Protein AF-A0A6V7HM23-F1 (afdb_monomer_lite)

Secondary structure (DSSP, 8-state):
--EEEEEEEEEETTTEEEEEEEEESSSS-EEEEEEEEEETTEEEEPPPHHHHHHTT-

Organism: NCBI:txid1563983

Foldseek 3Di:
DFAWDKDFPDDDPPFWTKIWTWGGPDPPDIGTDWIWICGNNDIDTDDDPVVVVVVVD

Structure (mmCIF, N/CA/C/O backbone):
data_AF-A0A6V7HM23-F1
#
_entry.id   AF-A0A6V7HM23-F1
#
loop_
_atom_site.group_PDB
_atom_site.id
_atom_site.type_symbol
_atom_site.label_atom_id
_atom_site.label_alt_id
_atom_site.label_comp_id
_atom_site.label_asym_id
_atom_site.label_entity_id
_atom_site.label_seq_id
_atom_site.pdbx_PDB_ins_code
_atom_site.Cartn_x
_atom_site.Cartn_y
_atom_site.Cartn_z
_atom_site.occupancy
_atom_site.B_iso_or_equiv
_atom_site.auth_seq_id
_atom_site.auth_comp_id
_atom_site.auth_asym_id
_atom_site.auth_atom_id
_atom_site.pdbx_PDB_model_num
ATOM 1 N N . MET A 1 1 ? -15.464 -4.254 9.897 1.00 84.81 1 MET A N 1
ATOM 2 C CA . MET A 1 1 ? -14.254 -5.040 10.226 1.00 84.81 1 MET A CA 1
ATOM 3 C C . MET A 1 1 ? -13.207 -4.081 10.772 1.00 84.81 1 MET A C 1
ATOM 5 O O . MET A 1 1 ? -13.270 -2.910 10.422 1.00 84.81 1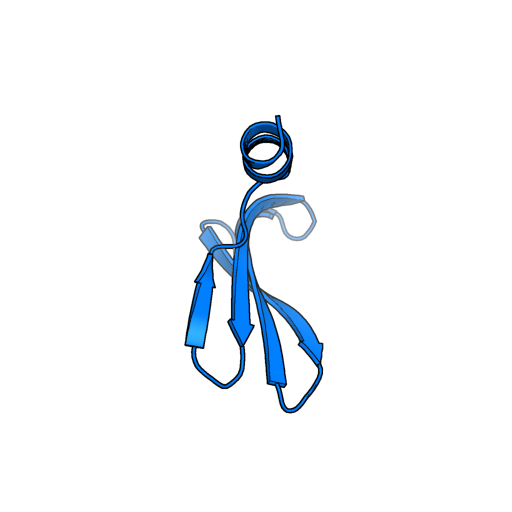 MET A O 1
ATOM 9 N N . THR A 1 2 ? -12.334 -4.533 11.666 1.00 95.94 2 THR A N 1
ATOM 10 C CA . THR A 1 2 ? -11.218 -3.768 12.253 1.00 95.94 2 THR A CA 1
ATOM 11 C C . THR A 1 2 ? -9.940 -4.599 12.120 1.00 95.94 2 THR A C 1
ATOM 13 O O . THR A 1 2 ? -10.019 -5.805 11.884 1.00 95.94 2 THR A O 1
ATOM 16 N N . GLY A 1 3 ? -8.775 -3.967 12.245 1.00 97.94 3 GLY A N 1
ATOM 17 C CA . GLY A 1 3 ? -7.467 -4.604 12.096 1.00 97.94 3 GLY A CA 1
ATOM 18 C C . GLY A 1 3 ? -6.753 -4.223 10.801 1.00 97.94 3 GLY A C 1
ATOM 19 O O . GLY A 1 3 ? -7.018 -3.178 10.206 1.00 97.94 3 GLY A O 1
ATOM 20 N N . LEU A 1 4 ? -5.803 -5.061 10.390 1.00 98.12 4 LEU A N 1
ATOM 21 C CA . LEU A 1 4 ? -5.025 -4.859 9.173 1.00 98.12 4 LEU A CA 1
ATOM 22 C C . LEU A 1 4 ? -5.875 -5.144 7.930 1.00 98.12 4 LEU A C 1
ATOM 24 O O . LEU A 1 4 ? -6.478 -6.209 7.819 1.00 98.12 4 LEU A O 1
ATOM 28 N N . GLU A 1 5 ? -5.858 -4.231 6.969 1.00 97.94 5 GLU A N 1
ATOM 29 C CA . GLU A 1 5 ? -6.540 -4.412 5.693 1.00 97.94 5 GLU A CA 1
ATOM 30 C C . GLU A 1 5 ? -5.760 -3.786 4.533 1.00 97.94 5 GLU A C 1
ATOM 32 O O . GLU A 1 5 ? -4.867 -2.951 4.722 1.00 97.94 5 GLU A O 1
ATOM 37 N N . TYR A 1 6 ? -6.129 -4.206 3.326 1.00 97.94 6 TYR A N 1
ATOM 38 C CA . TYR A 1 6 ? -5.655 -3.648 2.069 1.00 97.94 6 TYR A CA 1
ATOM 39 C C . TYR A 1 6 ? -6.845 -3.044 1.331 1.00 97.94 6 TYR A C 1
ATOM 41 O O . TYR A 1 6 ? -7.869 -3.709 1.171 1.00 97.94 6 TYR A O 1
ATOM 49 N N . ILE A 1 7 ? -6.716 -1.795 0.889 1.00 97.69 7 ILE A N 1
ATOM 50 C CA . ILE A 1 7 ? -7.757 -1.102 0.125 1.00 97.69 7 ILE A CA 1
ATOM 51 C C . ILE A 1 7 ? -7.223 -0.653 -1.230 1.00 97.69 7 ILE A C 1
ATOM 53 O O . ILE A 1 7 ? -6.046 -0.311 -1.359 1.00 97.69 7 ILE A O 1
ATOM 57 N N . LEU A 1 8 ? -8.102 -0.613 -2.227 1.00 97.50 8 LEU A N 1
ATOM 58 C CA . LEU A 1 8 ? -7.818 0.044 -3.494 1.00 97.50 8 LEU A CA 1
ATOM 59 C C . LEU A 1 8 ? -7.993 1.553 -3.306 1.00 97.50 8 LEU A C 1
ATOM 61 O O . LEU A 1 8 ? -9.105 2.035 -3.110 1.00 97.50 8 LEU A O 1
ATOM 65 N N . LEU A 1 9 ? -6.879 2.277 -3.304 1.00 97.25 9 LEU A N 1
ATOM 66 C CA . LEU A 1 9 ? -6.839 3.713 -3.050 1.00 97.25 9 LEU A CA 1
ATOM 67 C C . LEU A 1 9 ? -7.075 4.524 -4.328 1.00 97.25 9 LEU A C 1
ATOM 69 O O . LEU A 1 9 ? -7.762 5.541 -4.294 1.00 97.25 9 LEU A O 1
ATOM 73 N 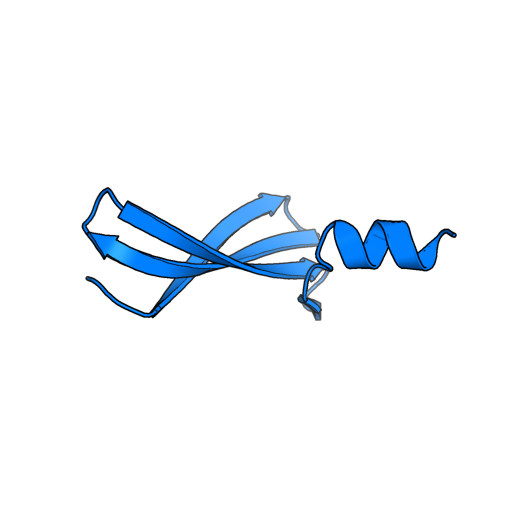N . HIS A 1 10 ? -6.484 4.094 -5.443 1.00 97.00 10 HIS A N 1
ATOM 74 C CA . HIS A 1 10 ? -6.582 4.787 -6.724 1.00 97.00 10 HIS A CA 1
ATOM 75 C C . HIS A 1 10 ? -6.493 3.806 -7.895 1.00 97.00 10 HIS A C 1
ATOM 77 O O . HIS A 1 10 ? -5.829 2.772 -7.801 1.00 97.00 10 HIS A O 1
ATOM 83 N N . VAL A 1 11 ? -7.154 4.159 -8.997 1.00 97.38 11 VAL A N 1
ATOM 84 C CA . VAL A 1 11 ? -7.197 3.387 -10.239 1.00 97.38 11 VAL A CA 1
ATOM 85 C C . VAL A 1 11 ? -6.999 4.329 -11.417 1.00 97.38 11 VAL A C 1
ATOM 87 O O . VAL A 1 11 ? -7.732 5.307 -11.556 1.00 97.38 11 VAL A O 1
ATOM 90 N N . GLN A 1 12 ? -6.049 3.987 -12.280 1.00 97.25 12 GLN A N 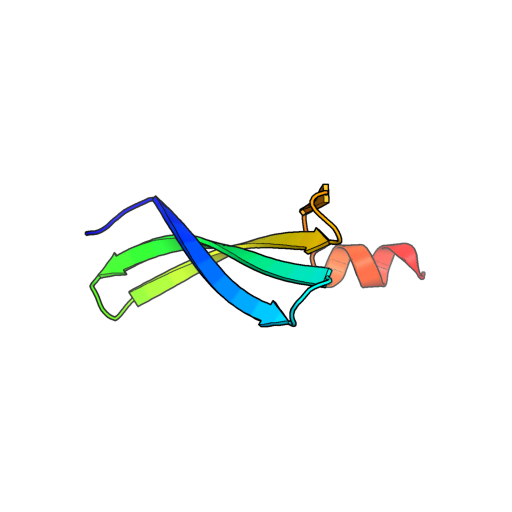1
ATOM 91 C CA . GLN A 1 12 ? -5.860 4.582 -13.594 1.00 97.25 12 GLN A CA 1
ATOM 92 C C . GLN A 1 12 ? -5.614 3.459 -14.605 1.00 97.25 12 GLN A C 1
ATOM 94 O O . GLN A 1 12 ? -4.497 2.969 -14.791 1.00 97.25 12 GLN A O 1
ATOM 99 N N . GLU A 1 13 ? -6.685 3.047 -15.271 1.00 92.75 13 GLU A N 1
ATOM 100 C CA . GLU A 1 13 ? -6.619 1.971 -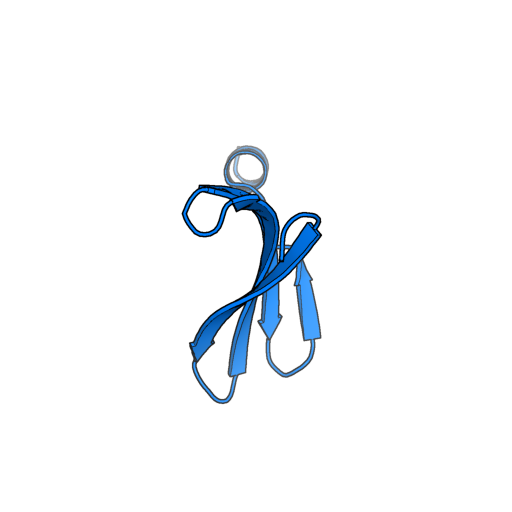16.251 1.00 92.75 13 GLU A CA 1
ATOM 101 C C . GLU A 1 13 ? -5.883 2.398 -17.533 1.00 92.75 13 GLU A C 1
ATOM 103 O O . GLU A 1 13 ? -5.929 3.569 -17.920 1.00 92.75 13 GLU A O 1
ATOM 108 N N . PRO A 1 14 ? -5.196 1.458 -18.211 1.00 92.44 14 PRO A N 1
ATOM 109 C CA . PRO A 1 14 ? -5.007 0.050 -17.829 1.00 92.44 14 PRO A CA 1
ATOM 110 C C . PRO A 1 14 ? -3.762 -0.188 -16.954 1.00 92.44 14 PRO A C 1
ATOM 112 O O . PRO A 1 14 ? -3.417 -1.332 -16.669 1.00 92.44 14 PRO A O 1
ATOM 115 N N . ILE A 1 15 ? -3.024 0.868 -16.601 1.00 95.62 15 ILE A N 1
ATOM 116 C CA . ILE A 1 15 ? -1.610 0.730 -16.241 1.00 95.62 15 ILE A CA 1
ATOM 117 C C . ILE A 1 15 ? -1.327 0.805 -14.746 1.00 95.62 15 ILE A C 1
ATOM 119 O O . ILE A 1 15 ? -0.348 0.204 -14.320 1.00 95.62 15 ILE A O 1
ATOM 123 N N . LEU A 1 16 ? -2.130 1.519 -13.955 1.00 97.19 16 LEU A N 1
ATOM 124 C CA . LEU A 1 16 ? -1.795 1.841 -12.570 1.00 97.19 16 LEU A CA 1
ATOM 125 C C . LEU A 1 16 ? -2.956 1.555 -11.617 1.00 97.19 16 LEU A C 1
ATOM 127 O O . LEU A 1 16 ? -4.059 2.077 -11.767 1.00 97.19 16 LEU A O 1
ATOM 131 N N . TYR A 1 17 ? -2.650 0.817 -10.555 1.00 98.00 17 TYR A N 1
ATOM 132 C CA . TYR A 1 17 ? -3.490 0.703 -9.367 1.00 98.00 17 TYR A CA 1
ATOM 133 C C . TYR A 1 17 ? -2.657 1.049 -8.136 1.00 98.00 17 TYR A C 1
ATOM 135 O O . TYR A 1 17 ? -1.484 0.688 -8.052 1.00 98.00 17 TYR A O 1
ATOM 143 N N . VAL A 1 18 ? -3.256 1.734 -7.165 1.00 97.94 18 VAL A N 1
ATOM 144 C CA . VAL A 1 18 ? -2.609 2.044 -5.886 1.00 97.94 18 VAL A CA 1
ATOM 145 C C . VAL A 1 18 ? -3.329 1.289 -4.786 1.00 97.94 18 VAL A C 1
ATOM 147 O O . VAL A 1 18 ? -4.516 1.515 -4.554 1.00 97.94 18 VAL A O 1
ATOM 150 N N . ILE A 1 19 ? -2.616 0.399 -4.104 1.00 98.31 19 ILE A N 1
ATOM 151 C CA . ILE A 1 19 ? -3.136 -0.364 -2.969 1.00 98.31 19 ILE A CA 1
ATOM 152 C C . ILE A 1 19 ? -2.537 0.201 -1.688 1.00 98.31 19 ILE A C 1
ATOM 154 O O . ILE A 1 19 ? -1.321 0.335 -1.580 1.00 98.31 19 ILE A O 1
ATOM 158 N N . ARG A 1 20 ? -3.376 0.478 -0.693 1.00 98.12 20 ARG A N 1
ATOM 159 C CA . ARG A 1 20 ? -2.940 0.927 0.630 1.00 98.12 20 ARG A CA 1
ATOM 160 C C . ARG A 1 20 ? -3.092 -0.184 1.649 1.00 98.12 20 ARG A C 1
ATOM 162 O O . ARG A 1 20 ? -4.194 -0.689 1.854 1.00 98.12 20 ARG A O 1
ATOM 169 N N . LYS A 1 21 ? -2.002 -0.497 2.345 1.00 98.19 21 LYS A N 1
ATOM 170 C CA . LYS A 1 21 ? -2.031 -1.232 3.610 1.00 98.19 21 LYS A CA 1
ATOM 171 C C . LYS A 1 21 ? -2.335 -0.244 4.729 1.00 98.19 21 LYS A C 1
ATOM 173 O O . LYS A 1 21 ? -1.607 0.736 4.909 1.00 98.19 21 LYS A O 1
ATOM 178 N N . GLN A 1 22 ? -3.386 -0.503 5.495 1.00 98.06 22 GLN A N 1
ATOM 179 C CA . GLN A 1 22 ? -3.785 0.344 6.619 1.00 98.06 22 GLN A CA 1
ATOM 180 C C . GLN A 1 22 ? -4.251 -0.485 7.812 1.00 98.06 22 GLN A C 1
ATOM 182 O O . GLN A 1 22 ? -4.652 -1.640 7.671 1.00 98.06 22 GLN A O 1
ATO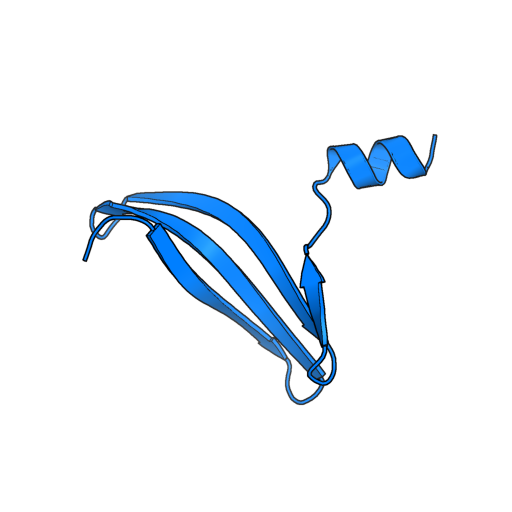M 187 N N . HIS A 1 23 ? -4.197 0.116 8.996 1.00 98.50 23 HIS A N 1
ATOM 188 C CA . HIS A 1 23 ? -4.794 -0.444 10.200 1.00 98.50 23 HIS A CA 1
ATOM 189 C C . HIS A 1 23 ? -6.087 0.305 10.529 1.00 98.50 23 HIS A C 1
ATOM 191 O O . HIS A 1 23 ? -6.064 1.511 10.784 1.00 98.50 23 HIS A O 1
ATOM 197 N N . ARG A 1 24 ? -7.220 -0.399 10.521 1.00 98.38 24 ARG A N 1
ATOM 198 C CA . ARG A 1 24 ? -8.546 0.145 10.821 1.00 98.38 24 ARG A CA 1
ATOM 199 C C . ARG A 1 24 ? -8.902 -0.075 12.288 1.00 98.38 24 ARG A C 1
ATOM 201 O O . ARG A 1 24 ? -9.049 -1.211 12.730 1.00 98.38 24 ARG A O 1
ATOM 208 N N . TYR A 1 25 ? -9.104 1.009 13.029 1.00 98.00 25 TYR A N 1
ATOM 209 C CA . TYR A 1 25 ? -9.529 0.972 14.434 1.00 98.00 25 TYR A CA 1
ATOM 210 C C . TYR A 1 25 ? -11.054 1.028 14.569 1.00 98.00 25 TYR A C 1
ATOM 212 O O . TYR A 1 25 ? -11.622 0.414 15.468 1.00 98.00 25 TYR A O 1
ATOM 220 N N . SER A 1 26 ? -11.726 1.726 13.650 1.00 97.31 26 SER A N 1
ATOM 221 C CA . SER A 1 26 ? -13.185 1.857 13.599 1.00 97.31 26 SER A CA 1
ATOM 222 C C . SER A 1 26 ? -13.644 2.124 12.154 1.00 97.31 26 SER A C 1
ATOM 224 O O . SER A 1 26 ? -12.800 2.304 11.274 1.00 97.31 26 SER A O 1
ATOM 226 N N . PRO A 1 27 ? -14.957 2.184 11.861 1.00 95.06 27 PRO A N 1
ATOM 227 C CA . PRO A 1 27 ? -15.448 2.551 10.529 1.00 95.06 27 PRO A CA 1
ATOM 228 C C . PRO A 1 27 ? -14.978 3.927 10.028 1.00 95.06 27 PRO A C 1
ATOM 230 O O . PRO A 1 27 ? -14.979 4.155 8.824 1.00 95.06 27 PRO A O 1
ATOM 233 N N . THR A 1 28 ? -14.585 4.828 10.932 1.00 96.50 28 THR A N 1
ATOM 234 C CA . THR A 1 28 ? -14.173 6.205 10.619 1.00 96.50 28 THR A CA 1
ATOM 235 C C . THR A 1 28 ? -12.704 6.487 10.932 1.00 96.50 28 THR A C 1
ATOM 237 O O . THR A 1 28 ? -12.210 7.560 10.596 1.00 96.50 28 THR A O 1
ATOM 240 N N . GLN A 1 29 ? -11.993 5.548 11.565 1.00 97.81 29 GLN A N 1
ATOM 241 C CA . GLN A 1 29 ? -10.612 5.735 12.000 1.00 97.81 29 GLN A CA 1
ATOM 242 C C . GLN A 1 29 ? -9.695 4.654 11.427 1.00 97.81 29 GLN A C 1
ATOM 244 O O . GLN A 1 29 ? -9.796 3.470 11.764 1.00 97.81 29 GLN A O 1
ATOM 249 N N . THR A 1 30 ? -8.744 5.092 10.606 1.00 98.00 30 THR A N 1
ATOM 250 C CA . THR A 1 30 ? -7.738 4.251 9.951 1.00 98.00 30 THR A CA 1
ATOM 251 C C . THR A 1 30 ? -6.385 4.949 9.951 1.00 98.00 30 THR A C 1
ATOM 253 O O . THR A 1 30 ? -6.320 6.143 9.660 1.00 98.00 30 THR A O 1
ATOM 256 N N . THR A 1 31 ? -5.309 4.204 10.189 1.00 98.25 31 THR A N 1
ATOM 257 C CA . THR A 1 31 ? -3.933 4.693 10.029 1.00 98.25 31 THR A CA 1
ATOM 258 C C . THR A 1 31 ? -3.300 4.047 8.796 1.00 98.25 31 THR A C 1
ATOM 260 O O . THR A 1 31 ? -3.155 2.820 8.771 1.00 98.25 31 THR A O 1
ATOM 263 N N . PRO A 1 32 ? -2.926 4.833 7.768 1.00 96.75 32 PRO A N 1
ATOM 264 C CA . PRO A 1 32 ? -2.131 4.348 6.642 1.00 96.75 32 PRO A CA 1
ATOM 265 C C . PRO A 1 32 ? -0.772 3.830 7.117 1.00 96.75 32 PRO A C 1
ATOM 267 O O . PRO A 1 32 ? -0.145 4.450 7.974 1.00 96.75 32 PRO A O 1
ATOM 270 N N . LEU A 1 33 ? -0.315 2.710 6.558 1.00 96.31 33 LEU A N 1
ATOM 271 C CA . LEU A 1 33 ? 0.990 2.127 6.881 1.00 96.31 33 LEU A CA 1
ATOM 272 C C . LEU A 1 33 ? 1.945 2.194 5.688 1.00 96.31 33 LEU A C 1
ATOM 274 O O . LEU A 1 33 ? 3.088 2.615 5.828 1.00 96.31 33 LEU A O 1
ATOM 278 N N . THR A 1 34 ? 1.504 1.744 4.515 1.00 97.06 34 THR A N 1
ATOM 279 C CA . THR A 1 34 ? 2.335 1.683 3.303 1.00 97.06 34 THR A CA 1
ATOM 280 C C . THR A 1 34 ? 1.443 1.642 2.073 1.00 97.06 34 THR A C 1
ATOM 282 O O . THR A 1 34 ? 0.401 0.982 2.093 1.00 97.06 34 THR A O 1
ATOM 285 N N . ASP A 1 35 ? 1.886 2.294 1.002 1.00 97.31 35 ASP A N 1
ATOM 286 C CA . ASP A 1 35 ? 1.232 2.255 -0.301 1.00 97.31 35 ASP A CA 1
ATOM 287 C C . ASP A 1 35 ? 2.046 1.395 -1.283 1.00 97.31 35 ASP A C 1
ATOM 289 O O . ASP A 1 35 ? 3.273 1.303 -1.200 1.00 97.31 35 ASP A O 1
ATOM 293 N N . TYR A 1 36 ? 1.348 0.749 -2.211 1.00 98.00 36 TYR A N 1
ATOM 294 C CA . TYR A 1 36 ? 1.915 -0.090 -3.258 1.00 98.00 36 TYR A CA 1
ATOM 295 C C . TYR A 1 36 ? 1.395 0.367 -4.617 1.00 98.00 36 TYR A C 1
ATOM 297 O O . TYR A 1 36 ? 0.189 0.552 -4.789 1.00 98.00 36 TYR A O 1
ATOM 305 N N . TYR A 1 37 ? 2.293 0.499 -5.587 1.00 97.62 37 TYR A N 1
ATOM 306 C CA . TYR A 1 37 ? 1.951 0.727 -6.984 1.00 97.62 37 TYR A CA 1
ATOM 307 C C . TYR A 1 37 ? 1.910 -0.608 -7.717 1.00 97.62 37 TYR A C 1
ATOM 309 O O . TYR A 1 37 ? 2.902 -1.331 -7.743 1.00 97.62 37 TYR A O 1
ATOM 317 N N . VAL A 1 38 ? 0.778 -0.925 -8.333 1.00 97.56 38 VAL A N 1
ATOM 318 C CA . VAL A 1 38 ? 0.667 -2.004 -9.313 1.00 97.56 38 VAL A CA 1
ATOM 319 C C . VAL A 1 38 ? 0.756 -1.364 -10.688 1.00 97.56 38 VAL A C 1
ATOM 321 O O . VAL A 1 38 ? -0.214 -0.762 -11.146 1.00 97.56 38 VAL A O 1
ATOM 324 N N . ILE A 1 39 ? 1.928 -1.448 -11.315 1.00 97.25 39 ILE A N 1
ATOM 325 C CA . ILE A 1 39 ? 2.214 -0.838 -12.616 1.00 97.25 39 ILE A CA 1
ATOM 326 C C . ILE A 1 39 ? 2.341 -1.952 -13.647 1.00 97.25 39 ILE A C 1
ATOM 328 O O . ILE A 1 39 ? 3.241 -2.783 -13.544 1.00 97.25 39 ILE A O 1
ATOM 332 N N . ALA A 1 40 ? 1.429 -1.985 -14.620 1.00 95.62 40 ALA A N 1
ATOM 333 C CA . ALA A 1 40 ? 1.377 -3.010 -15.666 1.00 95.62 40 ALA A CA 1
ATOM 334 C C . ALA A 1 40 ? 1.458 -4.454 -15.111 1.00 95.62 40 ALA A C 1
ATOM 336 O O . ALA A 1 40 ? 2.116 -5.321 -15.680 1.00 95.62 40 ALA A O 1
ATOM 337 N N . GLY A 1 41 ? 0.811 -4.701 -13.966 1.00 94.12 41 GLY A N 1
ATOM 338 C CA . GLY A 1 41 ? 0.802 -6.002 -13.285 1.00 94.12 41 GLY A CA 1
ATOM 339 C C . GLY A 1 41 ? 1.978 -6.263 -12.333 1.00 94.12 41 GLY A C 1
ATOM 340 O O . GLY A 1 41 ? 1.978 -7.289 -11.657 1.00 94.12 41 GLY A O 1
ATOM 341 N N . ILE A 1 42 ? 2.951 -5.352 -12.224 1.00 97.25 42 ILE A N 1
ATOM 342 C CA . ILE A 1 42 ? 4.099 -5.482 -11.314 1.00 97.25 42 ILE A CA 1
ATOM 343 C C . ILE A 1 42 ? 3.879 -4.652 -10.051 1.00 97.25 42 ILE A C 1
ATOM 345 O O . ILE A 1 42 ? 3.472 -3.496 -10.126 1.00 97.25 42 ILE A O 1
ATOM 349 N N . VAL A 1 43 ? 4.171 -5.235 -8.887 1.00 97.56 43 VAL A N 1
ATOM 350 C CA . VAL A 1 43 ? 3.976 -4.592 -7.581 1.00 97.56 43 VAL A CA 1
ATOM 351 C C . VAL A 1 43 ? 5.268 -3.932 -7.102 1.00 97.56 43 VAL A C 1
ATOM 353 O O . VAL A 1 43 ? 6.289 -4.597 -6.940 1.00 97.56 43 VAL A O 1
ATOM 356 N N . TYR A 1 44 ? 5.193 -2.639 -6.801 1.00 97.00 44 TYR A N 1
ATOM 357 C CA . TYR A 1 44 ? 6.257 -1.842 -6.194 1.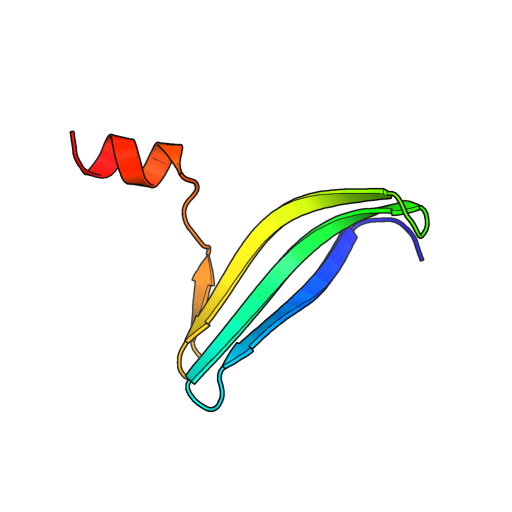00 97.00 44 TYR A CA 1
ATOM 358 C C . TYR A 1 44 ? 5.777 -1.263 -4.867 1.00 97.00 44 TYR A C 1
ATOM 360 O O . TYR A 1 44 ? 4.660 -0.758 -4.777 1.00 97.00 44 TYR A O 1
ATOM 368 N N . GLN A 1 45 ? 6.619 -1.288 -3.836 1.00 96.00 45 GLN A N 1
ATOM 369 C CA . GLN A 1 45 ? 6.358 -0.521 -2.620 1.00 96.00 45 GLN A CA 1
ATOM 370 C C . GLN A 1 45 ? 6.659 0.958 -2.883 1.00 96.00 45 GLN A C 1
ATOM 372 O O . GLN A 1 45 ? 7.735 1.289 -3.383 1.00 96.00 45 GLN A O 1
ATOM 377 N N . ALA A 1 46 ? 5.718 1.843 -2.554 1.00 93.94 46 ALA A N 1
ATOM 378 C CA . ALA A 1 46 ? 5.936 3.276 -2.669 1.00 93.94 46 ALA A CA 1
ATOM 379 C C . ALA A 1 46 ? 6.983 3.726 -1.631 1.00 93.94 46 ALA A C 1
ATOM 381 O O . ALA A 1 46 ? 6.862 3.363 -0.455 1.00 93.94 46 ALA A O 1
ATOM 382 N N . PRO A 1 47 ? 8.008 4.496 -2.033 1.00 92.25 47 PRO A N 1
ATOM 383 C CA . PRO A 1 47 ? 8.961 5.056 -1.087 1.00 92.25 47 PRO A CA 1
ATOM 384 C C . PRO A 1 47 ? 8.286 6.121 -0.218 1.00 92.25 47 PRO A C 1
ATOM 386 O O . PRO A 1 47 ? 7.407 6.853 -0.676 1.00 92.25 47 PRO A O 1
ATOM 389 N N . ASP A 1 48 ? 8.719 6.230 1.036 1.00 89.62 48 ASP A N 1
ATOM 390 C CA . ASP A 1 48 ? 8.321 7.351 1.880 1.00 89.62 48 ASP A CA 1
ATOM 391 C C . ASP A 1 48 ? 9.003 8.654 1.418 1.00 89.62 48 ASP A C 1
ATOM 393 O O . ASP A 1 48 ? 10.045 8.645 0.753 1.00 89.62 48 ASP A O 1
ATOM 397 N N . LEU A 1 49 ? 8.409 9.796 1.771 1.00 85.44 49 LEU A N 1
ATOM 398 C CA . LEU A 1 49 ? 8.896 11.106 1.335 1.00 85.44 49 LEU A CA 1
ATOM 399 C C . LEU A 1 49 ? 10.339 11.383 1.796 1.00 85.44 49 LEU A C 1
ATOM 401 O O . LEU A 1 49 ? 11.108 11.979 1.044 1.00 85.44 49 LEU A O 1
ATOM 405 N N . ALA A 1 50 ? 10.723 10.937 2.996 1.00 87.75 50 ALA A N 1
ATOM 406 C CA . ALA A 1 50 ? 12.065 11.166 3.530 1.00 87.75 50 ALA A CA 1
ATOM 407 C C . ALA A 1 50 ? 13.118 10.363 2.752 1.00 87.75 50 ALA A C 1
ATOM 409 O O . ALA A 1 50 ? 14.177 10.897 2.424 1.00 87.75 50 ALA A O 1
ATOM 410 N N . SER A 1 51 ? 12.806 9.120 2.386 1.00 88.44 51 SER A N 1
ATOM 411 C CA . SER A 1 51 ? 13.631 8.271 1.525 1.00 88.44 51 SER A CA 1
ATOM 412 C C . SER A 1 51 ? 13.849 8.902 0.146 1.00 88.44 51 SER A C 1
ATOM 414 O O . SER A 1 51 ? 14.977 8.919 -0.350 1.00 88.44 51 SER A O 1
ATOM 416 N N . ILE A 1 52 ? 12.805 9.485 -0.461 1.00 90.00 52 ILE A N 1
ATOM 417 C CA . ILE A 1 52 ? 12.938 10.192 -1.747 1.00 90.00 52 ILE A CA 1
ATOM 418 C C . ILE A 1 52 ? 13.875 11.394 -1.604 1.00 90.00 52 ILE A C 1
ATOM 420 O O . ILE A 1 52 ? 14.800 11.532 -2.405 1.00 90.00 52 ILE A O 1
ATOM 424 N N . VAL A 1 53 ? 13.664 12.238 -0.589 1.00 93.06 53 VAL A N 1
ATOM 425 C CA . VAL A 1 53 ? 14.480 13.443 -0.362 1.00 93.06 53 VAL A CA 1
ATOM 426 C C . VAL A 1 53 ? 15.943 13.076 -0.113 1.00 93.06 53 VAL A C 1
ATOM 428 O O . VAL A 1 53 ? 16.822 13.609 -0.785 1.00 93.06 53 VAL A O 1
ATOM 431 N N . ASN A 1 54 ? 16.209 12.115 0.775 1.00 91.50 54 ASN A N 1
ATOM 432 C CA . ASN A 1 54 ? 17.572 11.675 1.087 1.00 91.50 54 ASN A CA 1
ATOM 433 C C . ASN A 1 54 ? 18.294 11.065 -0.120 1.00 91.50 54 ASN A C 1
ATOM 435 O O . ASN A 1 54 ? 19.506 11.185 -0.224 1.00 91.50 54 ASN A O 1
ATOM 439 N N . SER A 1 55 ? 17.572 10.443 -1.056 1.00 87.81 55 SER A N 1
ATOM 440 C CA . SER A 1 55 ? 18.171 9.882 -2.276 1.00 87.81 55 SER A CA 1
ATOM 441 C C . SER A 1 55 ? 18.597 10.928 -3.319 1.00 87.81 55 SER A C 1
ATOM 443 O O . SER A 1 55 ? 19.073 10.559 -4.396 1.00 87.81 55 SER A O 1
ATOM 445 N N . ARG A 1 56 ? 18.322 12.213 -3.071 1.00 88.88 56 ARG A N 1
ATOM 446 C CA . ARG A 1 56 ? 18.601 13.336 -3.983 1.00 88.88 56 ARG A CA 1
ATOM 447 C C . ARG A 1 56 ? 19.515 14.402 -3.368 1.00 88.88 56 ARG A C 1
ATOM 449 O O . ARG A 1 56 ? 19.770 15.401 -4.038 1.00 88.88 56 ARG A O 1
ATOM 456 N N . LEU A 1 57 ? 19.969 14.195 -2.131 1.00 84.00 57 LEU A N 1
ATOM 457 C CA . LEU A 1 57 ? 21.049 14.949 -1.487 1.00 84.00 57 LEU A CA 1
ATOM 458 C C . LEU A 1 57 ? 22.397 14.304 -1.821 1.00 84.00 57 LEU A C 1
ATOM 460 O O . LEU A 1 57 ? 23.370 15.072 -1.972 1.00 84.00 57 LEU A O 1
#

InterPro domains:
  IPR007018 Mediator complex, subunit Med6 [PF04934] (1-57)
  IPR007018 Mediator complex, subunit Med6 [PTHR13104] (1-57)
  IPR038566 Mediator complex, subunit Med6 superfamily [G3DSA:3.10.450.580] (1-57)

pLDDT: mean 95.25, std 3.86, range [84.0, 98.5]

Radius of gyration: 13.43 Å; chains: 1; bounding box: 36×21×32 Å

Sequence (57 aa):
MTGLEYILLHVQEPILYVIRKQHRYSPTQTTPLTDYYVIAGIVYQAPDLASIVNSRL